Protein AF-Q1QFD4-F1 (afdb_monomer)

Solvent-accessible surface area (backbone atoms only — not comparable to full-atom values): 8065 Å² total; per-residue (Å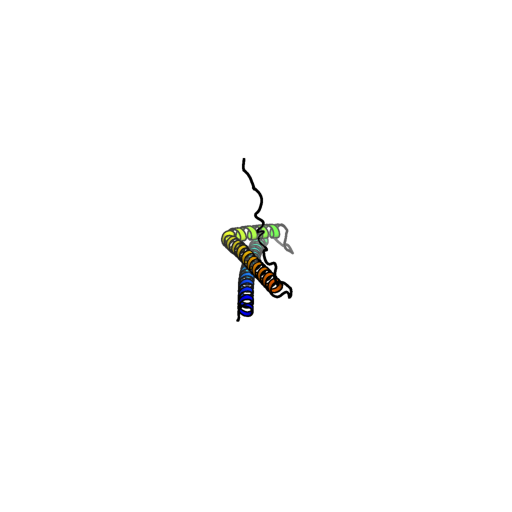²): 143,64,67,66,66,53,53,51,53,49,50,53,52,53,52,49,57,42,52,54,50,53,51,50,52,55,49,52,54,51,52,36,50,57,48,16,48,53,51,36,53,52,54,50,48,58,58,44,76,77,42,92,81,78,87,77,90,45,75,71,51,51,52,48,25,52,51,37,34,51,52,50,46,60,77,42,37,70,60,52,53,52,50,51,57,47,46,56,52,45,52,49,52,51,53,52,51,51,50,54,50,52,53,50,52,50,54,50,54,62,70,69,44,91,75,88,72,79,86,76,82,81,76,86,84,82,88,86,88,83,90,77,86,88,133

Radius of gyration: 34.21 Å; Cα contacts (8 Å, |Δi|>4): 36; chains: 1; bounding box: 92×62×82 Å

Secondary structure (DSSP, 8-state):
--HHHHHHHHHHHHHHHHHHHHHHHHHHHHHHHHHHHHHHHHHHHHHHHTS----S--HHHHHHHHHHHHHHHHHTHHHHHHHHHHHHHHHHHHHHHHHHHHHHHHHHHHHSSTT--------------------

Organism: Nitrobacter hamburgensis (strain DSM 10229 / NCIMB 13809 / X14) (NCBI:txid323097)

Sequence (135 aa):
MNELPERRVLLARMEVAQAETQRHLGIIERQIAARAERLTITDRAKRRHHGRGASNWTNADERLFQEHVAELTLARRVEIDALTRKLERQDQAIAEFRSRQHAYAAWRSAAEAPGSSGCERNVRTLGADEEGSPV

pLDDT: mean 83.81, std 18.64, range [40.16, 98.62]

Foldseek 3Di:
DCVPVVLVVVLVVLVVVLVVLVVVLVVLLVVQLVVLLVVLVVVVVVVCVVPDDDPDDDPVSVVSSVVSSVVSCVVCVVVNVVSVVVNVVSVVVSVVSVVVVVVVVVVVVVVPPPPPPDPPDPDDDDDDDDDDDDD

Mean predicted aligned error: 11.48 Å

Structure (mmCIF, N/CA/C/O backbone):
data_AF-Q1QFD4-F1
#
_entry.id   AF-Q1QFD4-F1
#
loop_
_atom_site.group_PDB
_atom_site.id
_atom_site.type_symbol
_atom_site.label_atom_id
_atom_site.label_alt_id
_atom_site.label_comp_id
_atom_site.label_asym_id
_atom_site.label_entity_id
_atom_site.label_seq_id
_atom_site.pdbx_PDB_ins_code
_atom_site.Cartn_x
_atom_site.Cartn_y
_atom_site.Cartn_z
_atom_site.occupancy
_atom_site.B_iso_or_equiv
_atom_site.auth_seq_id
_atom_site.auth_comp_id
_atom_site.auth_asym_id
_atom_site.auth_atom_id
_atom_site.pdbx_PDB_model_num
ATOM 1 N N . MET A 1 1 ? -22.365 -11.327 32.081 1.00 44.34 1 MET A N 1
ATOM 2 C CA . MET A 1 1 ? -21.143 -10.545 32.373 1.00 44.34 1 MET A CA 1
ATOM 3 C C . MET A 1 1 ? -19.946 -11.160 31.646 1.00 44.34 1 MET A C 1
ATOM 5 O O . MET A 1 1 ? -19.260 -11.981 32.231 1.00 44.34 1 MET A O 1
ATOM 9 N N . ASN A 1 2 ? -19.725 -10.809 30.371 1.00 55.84 2 ASN A N 1
ATOM 10 C CA . ASN A 1 2 ? -18.555 -11.246 29.578 1.00 55.84 2 ASN A CA 1
ATOM 11 C C . ASN A 1 2 ? -18.087 -10.169 28.565 1.00 55.84 2 ASN A C 1
ATOM 13 O O . ASN A 1 2 ? -17.445 -10.458 27.563 1.00 55.84 2 ASN A O 1
ATOM 17 N N . GLU A 1 3 ? -18.385 -8.892 28.828 1.00 66.06 3 GLU A N 1
ATOM 18 C CA . GLU A 1 3 ? -18.240 -7.820 27.828 1.00 66.06 3 GLU A CA 1
ATOM 19 C C . GLU A 1 3 ? -16.792 -7.378 27.563 1.00 66.06 3 GLU A C 1
ATOM 21 O O . GLU A 1 3 ? -16.480 -6.867 26.491 1.00 66.06 3 GLU A O 1
ATOM 26 N N . LEU A 1 4 ? -15.889 -7.528 28.535 1.00 70.56 4 LEU A N 1
ATOM 27 C CA . LEU A 1 4 ? -14.496 -7.087 28.395 1.00 70.56 4 LEU A CA 1
ATOM 28 C C . LEU A 1 4 ? -13.643 -8.061 27.558 1.00 70.56 4 LEU A C 1
ATOM 30 O O . LEU A 1 4 ? -12.914 -7.580 26.685 1.00 70.56 4 LEU A O 1
ATOM 34 N N . PRO A 1 5 ? -13.735 -9.396 27.747 1.00 78.56 5 PRO A N 1
ATOM 35 C CA . PRO A 1 5 ? -13.107 -10.361 26.843 1.00 78.56 5 PRO A CA 1
ATOM 36 C C . PRO A 1 5 ? -13.580 -10.203 25.394 1.00 78.56 5 PRO A C 1
ATOM 38 O O . PRO A 1 5 ? -12.756 -10.138 24.487 1.00 78.56 5 PRO A O 1
ATOM 41 N N . GLU A 1 6 ? -14.888 -10.051 25.174 1.00 85.25 6 GLU A N 1
ATOM 42 C CA . GLU A 1 6 ? -15.475 -9.893 23.836 1.00 85.25 6 GLU A CA 1
ATOM 43 C C . GLU A 1 6 ? -14.987 -8.618 23.134 1.00 85.25 6 GLU A C 1
ATOM 45 O O . GLU A 1 6 ? -14.593 -8.655 21.966 1.00 85.25 6 GLU A O 1
ATOM 50 N N . ARG A 1 7 ? -14.911 -7.497 23.863 1.00 86.88 7 ARG A N 1
ATOM 51 C CA . ARG A 1 7 ? -14.369 -6.228 23.350 1.00 86.88 7 ARG A CA 1
ATOM 52 C C . ARG A 1 7 ? -12.886 -6.318 22.978 1.00 86.88 7 ARG A C 1
ATOM 54 O O . ARG A 1 7 ? -12.484 -5.733 21.974 1.00 86.88 7 ARG A O 1
ATOM 61 N N . ARG A 1 8 ? -12.073 -7.042 23.759 1.00 89.75 8 ARG A N 1
ATOM 62 C CA . ARG A 1 8 ? -10.648 -7.276 23.453 1.00 89.75 8 ARG A CA 1
ATOM 63 C C . ARG A 1 8 ? -10.473 -8.165 22.225 1.00 89.75 8 ARG A C 1
ATOM 65 O O . ARG A 1 8 ? -9.652 -7.856 21.368 1.00 89.75 8 ARG A O 1
ATOM 72 N N . VAL A 1 9 ? -11.271 -9.227 22.114 1.00 93.75 9 VAL A N 1
ATOM 73 C CA . VAL A 1 9 ? -11.266 -10.117 20.944 1.00 93.75 9 VAL A CA 1
ATOM 74 C C . VAL A 1 9 ? -11.662 -9.355 19.679 1.00 93.75 9 VAL A C 1
ATOM 76 O O . VAL A 1 9 ? -11.036 -9.538 18.636 1.00 93.75 9 VAL A O 1
ATOM 79 N N . LEU A 1 10 ? -12.666 -8.479 19.757 1.00 94.12 10 LEU A N 1
ATOM 80 C CA . LEU A 1 10 ? -13.071 -7.652 18.622 1.00 94.12 10 LEU A CA 1
ATOM 81 C C . LEU A 1 10 ? -11.957 -6.691 18.185 1.00 94.12 10 LEU A C 1
ATOM 83 O O . LEU A 1 10 ? -11.657 -6.638 16.994 1.00 94.12 10 LEU A O 1
ATOM 87 N N . LEU A 1 11 ? -11.308 -5.996 19.127 1.00 95.31 11 LEU A N 1
ATOM 88 C CA . LEU A 1 11 ? -10.171 -5.122 18.814 1.00 95.31 11 LEU A CA 1
ATOM 89 C C . LEU A 1 11 ? -9.045 -5.893 18.120 1.00 95.31 11 LEU A C 1
ATOM 91 O O . LEU A 1 11 ? -8.585 -5.475 17.062 1.00 95.31 11 LEU A O 1
ATOM 95 N N . ALA A 1 12 ? -8.666 -7.051 18.665 1.00 96.25 12 ALA A N 1
ATOM 96 C CA . ALA A 1 12 ? -7.620 -7.887 18.086 1.00 96.25 12 ALA A CA 1
ATOM 97 C C . ALA A 1 12 ? -7.957 -8.309 16.645 1.00 96.25 12 ALA A C 1
ATOM 99 O O . ALA A 1 12 ? -7.098 -8.287 15.769 1.00 96.25 12 ALA A O 1
ATOM 100 N N . ARG A 1 13 ? -9.223 -8.642 16.357 1.00 97.38 13 ARG A N 1
ATOM 101 C CA . ARG A 1 13 ? -9.670 -8.960 14.989 1.00 97.38 13 ARG A CA 1
ATOM 102 C C . ARG A 1 13 ? -9.557 -7.765 14.043 1.00 97.38 13 ARG A C 1
ATOM 104 O O . ARG A 1 13 ? -9.173 -7.946 12.891 1.00 97.38 13 ARG A O 1
ATOM 111 N N . MET A 1 14 ? -9.885 -6.561 14.511 1.00 98.12 14 MET A N 1
ATOM 112 C CA . MET A 1 14 ? -9.749 -5.337 13.713 1.00 98.12 14 MET A CA 1
ATOM 113 C C . MET A 1 14 ? -8.278 -5.045 13.390 1.00 98.12 14 MET A C 1
ATOM 115 O O . MET A 1 14 ? -7.957 -4.757 12.240 1.00 98.12 14 MET A O 1
ATOM 119 N N . GLU A 1 15 ? -7.391 -5.186 14.376 1.00 98.00 15 GLU A N 1
ATOM 120 C CA . GLU A 1 15 ? -5.941 -5.006 14.218 1.00 98.00 15 GLU A CA 1
ATOM 121 C C . GLU A 1 15 ? -5.336 -6.043 13.260 1.00 98.00 15 GLU A C 1
ATOM 123 O O . GLU A 1 15 ? -4.532 -5.695 12.396 1.00 98.00 15 GLU A O 1
ATOM 128 N N . VAL A 1 16 ? -5.774 -7.305 13.330 1.00 98.44 16 VAL A N 1
ATOM 129 C CA . VAL A 1 16 ? -5.362 -8.340 12.367 1.00 98.44 16 VAL A CA 1
ATOM 130 C C . VAL A 1 16 ? -5.807 -7.976 10.948 1.00 98.44 16 VAL A C 1
ATOM 132 O O . VAL A 1 16 ? -4.990 -7.994 10.030 1.00 98.44 16 VAL A O 1
ATOM 135 N N . ALA A 1 17 ? -7.066 -7.573 10.754 1.00 98.06 17 ALA A N 1
ATOM 136 C CA . ALA A 1 17 ? -7.573 -7.190 9.434 1.00 98.06 17 ALA A CA 1
ATOM 137 C C . ALA A 1 17 ? -6.857 -5.954 8.845 1.00 98.06 17 ALA A C 1
ATOM 139 O O . ALA A 1 17 ? -6.739 -5.816 7.618 1.00 98.06 17 ALA A O 1
ATOM 140 N N . GLN A 1 18 ? -6.397 -5.042 9.705 1.00 98.50 18 GLN A N 1
ATOM 141 C CA . GLN A 1 18 ? -5.558 -3.901 9.336 1.00 98.50 18 GLN A CA 1
ATOM 142 C C . GLN A 1 18 ? -4.167 -4.374 8.886 1.00 98.50 18 GLN A C 1
ATOM 144 O O . GLN A 1 18 ? -3.735 -4.048 7.778 1.00 98.50 18 GLN A O 1
ATOM 149 N N . ALA A 1 19 ? -3.506 -5.214 9.689 1.00 98.56 19 ALA A N 1
ATOM 150 C CA . ALA A 1 19 ? -2.188 -5.769 9.381 1.00 98.56 19 ALA A CA 1
ATOM 151 C C . ALA A 1 19 ? -2.189 -6.601 8.086 1.00 98.56 19 ALA A C 1
ATOM 153 O O . ALA A 1 19 ? -1.255 -6.523 7.290 1.00 98.56 19 ALA A O 1
ATOM 154 N N . GLU A 1 20 ? -3.254 -7.360 7.822 1.00 98.62 20 GLU A N 1
ATOM 155 C CA . GLU A 1 20 ? -3.439 -8.086 6.562 1.00 98.62 20 GLU A CA 1
ATOM 156 C C . GLU A 1 20 ? -3.519 -7.142 5.358 1.00 98.62 20 GLU A C 1
ATOM 158 O O . GLU A 1 20 ? -2.904 -7.402 4.321 1.00 98.62 20 GLU A O 1
ATOM 163 N N . THR A 1 21 ? -4.240 -6.026 5.497 1.00 98.50 21 THR A N 1
ATOM 164 C CA . THR A 1 21 ? -4.382 -5.020 4.434 1.00 98.50 21 THR A CA 1
ATOM 165 C C . THR A 1 21 ? -3.045 -4.317 4.168 1.00 98.50 21 THR A C 1
ATOM 167 O O . THR A 1 21 ? -2.638 -4.202 3.012 1.00 98.50 21 THR A O 1
ATOM 170 N N . GLN A 1 22 ? -2.301 -3.953 5.218 1.00 98.56 22 GL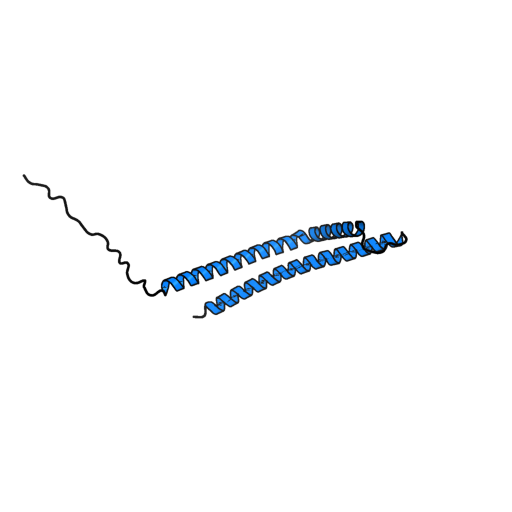N A N 1
ATOM 171 C CA . GLN A 1 22 ? -0.941 -3.406 5.108 1.00 98.56 22 GLN A CA 1
ATOM 172 C C . GLN A 1 22 ? 0.031 -4.404 4.467 1.00 98.56 22 GLN A C 1
ATOM 174 O O . GLN A 1 22 ? 0.798 -4.056 3.568 1.00 98.56 22 GLN A O 1
ATOM 179 N N . ARG A 1 23 ? -0.023 -5.677 4.880 1.00 98.62 23 ARG A N 1
ATO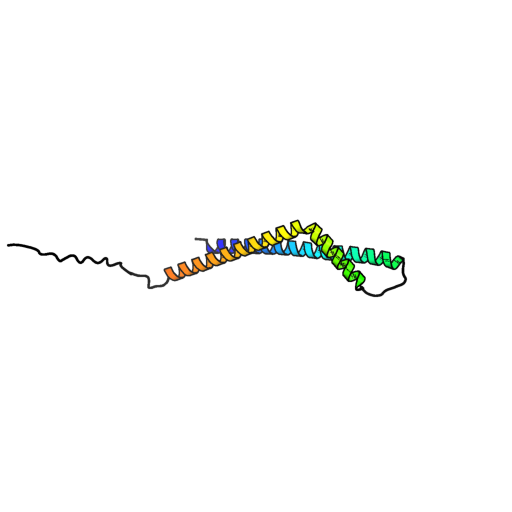M 180 C CA . ARG A 1 23 ? 0.786 -6.745 4.284 1.00 98.62 23 ARG A CA 1
ATOM 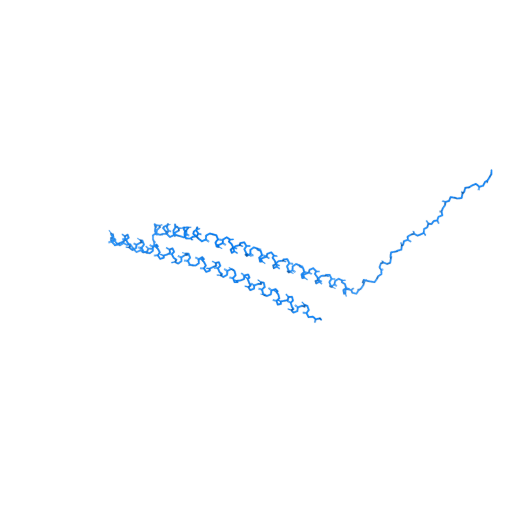181 C C . ARG A 1 23 ? 0.483 -6.898 2.800 1.00 98.62 23 ARG A C 1
ATOM 183 O O . ARG A 1 23 ? 1.415 -7.109 2.024 1.00 98.62 23 ARG A O 1
ATOM 190 N N . HIS A 1 24 ? -0.788 -6.813 2.409 1.00 98.44 24 HIS A N 1
ATOM 191 C CA . HIS A 1 24 ? -1.183 -6.898 1.010 1.00 98.44 24 HIS A CA 1
ATOM 192 C C . HIS A 1 24 ? -0.581 -5.749 0.196 1.00 98.44 24 HIS A C 1
ATOM 194 O O . HIS A 1 24 ? 0.060 -6.011 -0.822 1.00 98.44 24 HIS A O 1
ATOM 200 N N . LEU A 1 25 ? -0.676 -4.512 0.689 1.00 98.31 25 LEU A N 1
ATOM 201 C CA . LEU A 1 25 ? -0.049 -3.357 0.046 1.00 98.31 25 LEU A CA 1
ATOM 202 C C . LEU A 1 25 ? 1.468 -3.558 -0.123 1.00 98.31 25 LEU A C 1
ATOM 204 O O . LEU A 1 25 ? 1.986 -3.467 -1.234 1.00 98.31 25 LEU A O 1
ATOM 208 N N . GLY A 1 26 ? 2.161 -3.988 0.935 1.00 98.38 26 GLY A N 1
ATOM 209 C CA . GLY A 1 26 ? 3.599 -4.257 0.862 1.00 98.38 26 GLY A CA 1
ATOM 210 C C . GLY A 1 26 ? 3.974 -5.404 -0.090 1.00 98.38 26 GLY A C 1
ATOM 211 O O . GLY A 1 26 ? 5.068 -5.417 -0.653 1.00 98.38 26 GLY A O 1
ATOM 212 N N . ILE A 1 27 ? 3.095 -6.394 -0.299 1.00 98.62 27 ILE A N 1
ATOM 213 C CA . ILE A 1 27 ? 3.301 -7.429 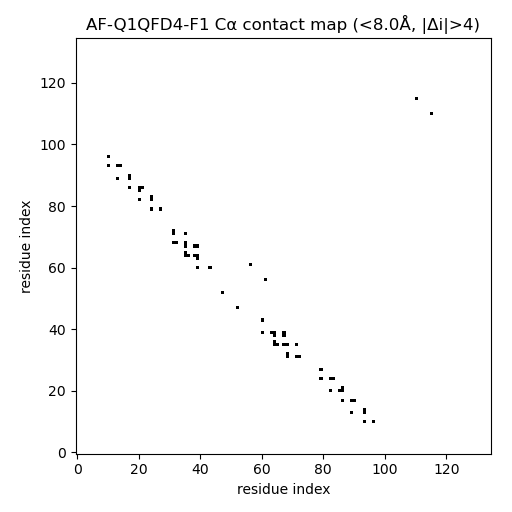-1.326 1.00 98.62 27 ILE A CA 1
ATOM 214 C C . ILE A 1 27 ? 3.223 -6.813 -2.724 1.00 98.62 27 ILE A C 1
ATOM 216 O O . ILE A 1 27 ? 4.071 -7.130 -3.557 1.00 98.62 27 ILE A O 1
ATOM 220 N N . ILE A 1 28 ? 2.246 -5.942 -2.975 1.00 98.31 28 ILE A N 1
ATOM 221 C CA . ILE A 1 28 ? 2.076 -5.265 -4.266 1.00 98.31 28 ILE A CA 1
ATOM 222 C C . ILE A 1 28 ? 3.309 -4.423 -4.595 1.00 98.31 28 ILE A C 1
ATOM 224 O O . ILE A 1 28 ? 3.863 -4.560 -5.685 1.00 98.31 28 ILE A O 1
ATOM 228 N N . GLU A 1 29 ? 3.787 -3.626 -3.642 1.00 98.00 29 GLU A N 1
ATOM 229 C CA . GLU A 1 29 ? 4.977 -2.782 -3.801 1.00 98.00 29 GLU A CA 1
ATOM 230 C C . GLU A 1 29 ? 6.223 -3.615 -4.124 1.00 98.00 29 GLU A C 1
ATOM 232 O O . GLU A 1 29 ? 6.931 -3.342 -5.096 1.00 98.00 29 GLU A O 1
ATOM 237 N N . ARG A 1 30 ? 6.454 -4.707 -3.379 1.00 98.50 30 ARG A N 1
ATOM 238 C CA . ARG A 1 30 ? 7.567 -5.628 -3.658 1.00 98.50 30 ARG A CA 1
ATOM 239 C C . ARG A 1 30 ? 7.439 -6.302 -5.021 1.00 98.50 30 ARG A C 1
ATOM 241 O O . ARG A 1 30 ? 8.445 -6.503 -5.696 1.00 98.50 30 ARG A O 1
ATOM 248 N N . GLN A 1 31 ? 6.224 -6.656 -5.441 1.00 98.50 31 GLN A N 1
ATOM 249 C CA . GLN A 1 31 ? 5.982 -7.236 -6.764 1.00 98.50 31 GLN A CA 1
ATOM 250 C C . GLN A 1 31 ? 6.266 -6.238 -7.889 1.00 98.50 31 GLN A C 1
ATOM 252 O O . GLN A 1 31 ? 6.843 -6.635 -8.903 1.00 98.50 31 GLN A O 1
ATOM 257 N N . ILE A 1 32 ? 5.881 -4.971 -7.713 1.00 98.50 32 ILE A N 1
ATOM 258 C CA . ILE A 1 32 ? 6.178 -3.887 -8.655 1.00 98.50 32 ILE A CA 1
ATOM 259 C C . ILE A 1 32 ? 7.692 -3.721 -8.783 1.00 98.50 32 ILE A C 1
ATOM 261 O O . ILE A 1 32 ? 8.213 -3.860 -9.888 1.00 98.50 32 ILE A O 1
ATOM 265 N N . ALA A 1 33 ? 8.400 -3.536 -7.665 1.00 97.88 33 ALA A N 1
ATOM 266 C CA . ALA A 1 33 ? 9.851 -3.357 -7.658 1.00 97.88 33 ALA A CA 1
ATOM 267 C C . ALA A 1 33 ? 10.581 -4.549 -8.298 1.00 97.88 33 ALA A C 1
ATOM 269 O O . ALA A 1 33 ? 11.358 -4.374 -9.233 1.00 97.88 33 ALA A O 1
ATOM 270 N N . ALA A 1 34 ? 10.259 -5.780 -7.884 1.00 98.12 34 ALA A N 1
ATOM 271 C CA . ALA A 1 34 ? 10.897 -6.978 -8.426 1.00 98.12 34 ALA A CA 1
ATOM 272 C C . ALA A 1 34 ? 10.623 -7.169 -9.928 1.00 98.12 34 ALA A C 1
ATOM 274 O O . ALA A 1 34 ? 11.444 -7.729 -10.656 1.00 98.12 34 ALA A O 1
ATOM 275 N N . ARG A 1 35 ? 9.451 -6.744 -10.420 1.00 98.12 35 ARG A N 1
ATOM 276 C CA . ARG A 1 35 ? 9.135 -6.809 -11.852 1.00 98.12 35 ARG A CA 1
ATOM 277 C C . ARG A 1 35 ? 9.852 -5.712 -12.635 1.00 98.12 35 ARG A C 1
ATOM 279 O O . ARG A 1 35 ? 10.406 -6.030 -13.685 1.00 98.12 35 ARG A O 1
ATOM 286 N N . ALA A 1 36 ? 9.886 -4.484 -12.127 1.00 98.31 36 ALA A N 1
ATOM 287 C CA . ALA A 1 36 ? 10.629 -3.381 -12.731 1.00 98.31 36 ALA A CA 1
ATOM 288 C C . ALA A 1 36 ? 12.130 -3.695 -12.830 1.00 98.31 36 ALA A C 1
ATOM 290 O O . ALA A 1 36 ? 12.750 -3.466 -13.869 1.00 98.31 36 ALA A O 1
ATOM 291 N N . GLU A 1 37 ? 12.704 -4.312 -11.797 1.00 96.31 37 GLU A N 1
ATOM 292 C CA . GLU A 1 37 ? 14.097 -4.758 -11.797 1.00 96.31 37 GLU A CA 1
ATOM 293 C C . GLU A 1 37 ? 14.354 -5.789 -12.907 1.00 96.31 37 GLU A C 1
ATOM 295 O O . GLU A 1 37 ? 15.270 -5.621 -13.712 1.00 96.31 37 GLU A O 1
ATOM 300 N N . ARG A 1 38 ? 13.502 -6.819 -13.029 1.00 96.69 38 ARG A N 1
ATOM 301 C CA . ARG A 1 38 ? 13.622 -7.827 -14.101 1.00 96.69 38 ARG A CA 1
ATOM 302 C C . ARG A 1 38 ? 13.527 -7.224 -15.503 1.00 96.69 38 ARG A C 1
ATOM 304 O O . ARG A 1 38 ? 14.280 -7.638 -16.389 1.00 96.69 38 ARG A O 1
ATOM 311 N N . LEU A 1 39 ? 12.619 -6.269 -15.714 1.00 96.38 39 LEU A N 1
ATOM 312 C CA . LEU A 1 39 ? 12.490 -5.560 -16.992 1.00 96.38 39 LEU A CA 1
ATOM 313 C C . LEU A 1 39 ? 13.760 -4.762 -17.296 1.00 96.38 39 LEU A C 1
ATOM 315 O O . LEU A 1 39 ? 14.356 -4.934 -18.359 1.00 96.38 39 LEU A O 1
ATOM 319 N N . THR A 1 40 ? 14.254 -4.009 -16.312 1.00 95.06 40 THR A N 1
ATOM 320 C CA . THR A 1 40 ? 15.486 -3.221 -16.437 1.00 95.06 40 THR A CA 1
ATOM 321 C C . THR A 1 40 ? 16.690 -4.103 -16.754 1.00 95.06 40 THR A C 1
ATOM 323 O O . THR A 1 40 ? 17.452 -3.790 -17.666 1.00 95.06 40 THR A O 1
ATOM 326 N N . ILE A 1 41 ? 16.851 -5.240 -16.067 1.00 91.12 41 ILE A N 1
ATOM 327 C CA . ILE A 1 41 ? 17.921 -6.214 -16.333 1.00 91.12 41 ILE A CA 1
ATOM 328 C C . ILE A 1 41 ? 17.824 -6.759 -17.761 1.00 91.12 41 ILE A C 1
ATOM 330 O O . ILE A 1 41 ? 18.842 -6.856 -18.447 1.00 91.12 41 ILE A O 1
ATOM 334 N N . THR A 1 42 ? 16.617 -7.085 -18.225 1.00 91.56 42 THR A N 1
ATOM 335 C CA . THR A 1 42 ? 16.390 -7.617 -19.575 1.00 91.56 42 THR A CA 1
ATOM 336 C C . THR A 1 42 ? 16.750 -6.586 -20.647 1.00 91.56 42 THR A C 1
ATOM 338 O O . THR A 1 42 ? 17.485 -6.896 -21.587 1.00 91.56 42 THR A O 1
ATOM 341 N N . ASP A 1 43 ? 16.305 -5.340 -20.492 1.00 89.00 43 ASP A N 1
ATOM 342 C CA . ASP A 1 43 ? 16.600 -4.257 -21.438 1.00 89.00 43 ASP A CA 1
ATOM 343 C C . ASP A 1 43 ? 18.079 -3.863 -21.414 1.00 89.00 43 ASP A C 1
ATOM 345 O O . ASP A 1 43 ? 18.696 -3.576 -22.444 1.00 89.00 43 ASP A O 1
ATOM 349 N N . ARG A 1 44 ? 18.686 -3.903 -20.229 1.00 86.69 44 ARG A N 1
ATOM 350 C CA . ARG A 1 44 ? 20.123 -3.738 -20.016 1.00 86.69 44 ARG A CA 1
ATOM 351 C C . ARG A 1 44 ? 20.925 -4.838 -20.721 1.00 86.69 44 ARG A C 1
ATOM 353 O O . ARG A 1 44 ? 21.917 -4.522 -21.379 1.00 86.69 44 ARG A O 1
ATOM 360 N N . ALA A 1 45 ? 20.512 -6.103 -20.621 1.00 84.81 45 ALA A N 1
ATOM 361 C CA . ALA A 1 45 ? 21.165 -7.219 -21.305 1.00 84.81 45 ALA A CA 1
ATOM 362 C C . ALA A 1 45 ? 21.106 -7.047 -22.830 1.00 84.81 45 ALA A C 1
ATOM 364 O O . ALA A 1 45 ? 22.145 -7.112 -23.486 1.00 84.81 45 ALA A O 1
ATOM 365 N N . LYS A 1 46 ? 19.931 -6.717 -23.385 1.00 82.19 46 LYS A N 1
ATOM 366 C CA . LYS A 1 46 ? 19.759 -6.431 -24.822 1.00 82.19 46 LYS A CA 1
ATOM 367 C C . LYS A 1 46 ? 20.693 -5.318 -25.302 1.00 82.19 46 LYS A C 1
ATOM 369 O O . LYS A 1 46 ? 21.404 -5.505 -26.282 1.00 82.19 46 LYS A O 1
ATOM 374 N N . ARG A 1 47 ? 20.768 -4.190 -24.583 1.00 80.25 47 ARG A N 1
ATOM 375 C CA . ARG A 1 47 ? 21.665 -3.071 -24.936 1.00 80.25 47 ARG A CA 1
ATOM 376 C C . ARG A 1 47 ? 23.145 -3.472 -24.939 1.00 80.25 47 ARG A C 1
ATOM 378 O O . ARG A 1 47 ? 23.884 -3.044 -25.820 1.00 80.25 47 ARG A O 1
ATOM 385 N N . ARG A 1 48 ? 23.583 -4.318 -23.996 1.00 76.06 48 ARG A N 1
ATOM 386 C CA . ARG A 1 48 ? 24.982 -4.785 -23.923 1.00 76.06 48 ARG A CA 1
ATOM 387 C C . ARG A 1 48 ? 25.330 -5.909 -24.889 1.00 76.06 48 ARG A C 1
ATOM 389 O O . ARG A 1 48 ? 26.488 -6.004 -25.276 1.00 76.06 48 ARG A O 1
ATOM 396 N N . HIS A 1 49 ? 24.369 -6.710 -25.348 1.00 67.44 49 HIS A N 1
ATOM 397 C CA . HIS A 1 49 ? 24.622 -7.622 -26.471 1.00 67.44 49 HIS A CA 1
ATOM 398 C C . HIS A 1 49 ? 25.116 -6.874 -27.723 1.00 67.44 49 HIS A C 1
ATOM 400 O O . HIS A 1 49 ? 25.837 -7.453 -28.531 1.00 67.44 49 HIS A O 1
ATOM 406 N N . HIS A 1 50 ? 24.811 -5.577 -27.839 1.00 65.06 50 HIS A N 1
ATOM 407 C CA . HIS A 1 50 ? 25.261 -4.709 -28.926 1.00 65.06 50 HIS A CA 1
ATOM 408 C C . HIS A 1 50 ? 26.468 -3.807 -28.579 1.00 65.06 50 HIS A C 1
ATOM 410 O O . HIS A 1 50 ? 26.918 -3.057 -29.442 1.00 65.06 50 HIS A O 1
ATOM 416 N N . GLY A 1 51 ? 27.036 -3.872 -27.363 1.00 60.72 51 GLY A N 1
ATOM 417 C CA . GLY A 1 51 ? 28.150 -3.006 -26.944 1.00 60.72 51 GLY A CA 1
ATOM 418 C C . GLY A 1 51 ? 29.033 -3.613 -25.845 1.00 60.72 51 GLY A C 1
ATOM 419 O O . GLY A 1 51 ? 28.541 -4.086 -24.821 1.00 60.72 51 GLY A O 1
ATOM 420 N N . ARG A 1 52 ? 30.363 -3.590 -26.034 1.00 59.28 52 ARG A N 1
ATOM 421 C CA . ARG A 1 52 ? 31.339 -4.162 -25.086 1.00 59.28 52 ARG A CA 1
ATOM 422 C C . ARG A 1 52 ? 31.360 -3.398 -23.750 1.00 59.28 52 ARG A C 1
ATOM 424 O O . ARG A 1 52 ? 31.950 -2.331 -23.670 1.00 59.28 52 ARG A O 1
ATOM 431 N N . GLY A 1 53 ? 30.813 -4.028 -22.707 1.00 62.28 53 GLY A N 1
ATOM 432 C CA . GLY A 1 53 ? 31.202 -3.855 -21.300 1.00 62.28 53 GLY A CA 1
ATOM 433 C C . GLY A 1 53 ? 30.669 -2.618 -20.562 1.00 62.28 53 GLY A C 1
ATOM 434 O O . GLY A 1 53 ? 30.957 -1.487 -20.919 1.00 62.28 53 GLY A O 1
ATOM 435 N N . ALA A 1 54 ? 29.978 -2.847 -19.441 1.00 57.19 54 ALA A N 1
ATOM 436 C CA . ALA A 1 54 ? 30.031 -1.947 -18.286 1.00 57.19 54 ALA A CA 1
ATOM 437 C C . ALA A 1 54 ? 29.710 -2.732 -17.007 1.00 57.19 54 ALA A C 1
ATOM 439 O O . ALA A 1 54 ? 28.678 -3.404 -16.922 1.00 57.19 54 ALA A O 1
ATOM 440 N N . SER A 1 55 ? 30.621 -2.632 -16.041 1.00 64.25 55 SER A N 1
ATOM 441 C CA . SER A 1 55 ? 30.450 -3.065 -14.657 1.00 64.25 55 SER A CA 1
ATOM 442 C C . SER A 1 55 ? 29.498 -2.094 -13.944 1.00 64.25 55 SER A C 1
ATOM 444 O O . SER A 1 55 ? 29.578 -0.889 -14.165 1.00 64.25 55 SER A O 1
ATOM 446 N N . ASN A 1 56 ? 28.612 -2.630 -13.105 1.00 76.50 56 ASN A N 1
ATOM 447 C CA . ASN A 1 56 ? 27.635 -1.931 -12.254 1.00 76.50 56 ASN A CA 1
ATOM 448 C C . ASN A 1 56 ? 26.395 -1.298 -12.932 1.00 76.50 56 ASN A C 1
ATOM 450 O O . ASN A 1 56 ? 26.313 -1.104 -14.149 1.00 76.50 56 ASN A O 1
ATOM 454 N N . TRP A 1 57 ? 25.359 -1.112 -12.109 1.00 84.44 57 TRP A N 1
ATOM 455 C CA . TRP A 1 57 ? 24.099 -0.427 -12.410 1.00 84.44 57 TRP A CA 1
ATOM 456 C C . TRP A 1 57 ? 24.378 1.051 -12.708 1.00 84.44 57 TRP A C 1
ATOM 458 O O . TRP A 1 57 ? 25.071 1.712 -11.939 1.00 84.44 57 TRP A O 1
ATOM 468 N N . THR A 1 58 ? 23.908 1.552 -13.851 1.00 87.94 58 THR A N 1
ATOM 469 C CA . THR A 1 58 ? 24.191 2.926 -14.308 1.00 87.94 58 T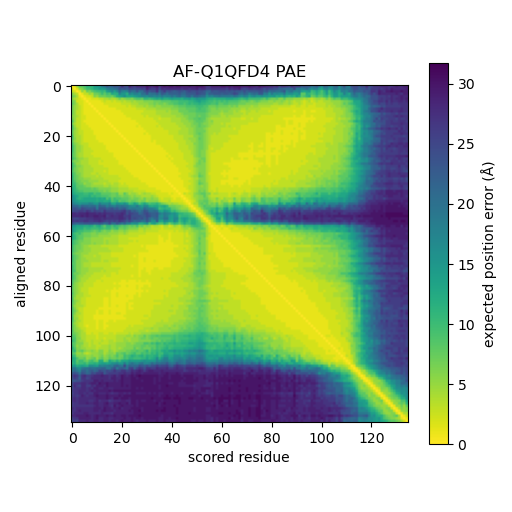HR A CA 1
ATOM 470 C C . THR A 1 58 ? 23.029 3.872 -14.009 1.00 87.94 58 THR A C 1
ATOM 472 O O . THR A 1 58 ? 21.901 3.424 -13.839 1.00 87.94 58 THR A O 1
ATOM 475 N N . ASN A 1 59 ? 23.251 5.190 -14.050 1.00 89.94 59 ASN A N 1
ATOM 476 C CA . ASN A 1 59 ? 22.159 6.172 -13.923 1.00 89.94 59 ASN A CA 1
ATOM 477 C C . ASN A 1 59 ? 21.076 6.008 -15.006 1.00 89.94 59 ASN A C 1
ATOM 479 O O . ASN A 1 59 ? 19.905 6.286 -14.765 1.00 89.94 59 ASN A O 1
ATOM 483 N N . ALA A 1 60 ? 21.454 5.544 -16.202 1.00 89.12 60 ALA A N 1
ATOM 484 C CA . ALA A 1 60 ? 20.493 5.225 -17.254 1.00 89.12 60 ALA A CA 1
ATOM 485 C C . ALA A 1 60 ? 19.665 3.973 -16.917 1.00 89.12 60 ALA A C 1
ATOM 487 O O . ALA A 1 60 ? 18.484 3.925 -17.246 1.00 89.12 60 ALA A O 1
ATOM 488 N N . ASP A 1 61 ? 20.270 2.975 -16.259 1.00 90.38 61 ASP A N 1
ATOM 489 C CA . ASP A 1 61 ? 19.553 1.798 -15.754 1.00 90.38 61 ASP A CA 1
ATOM 490 C C . ASP A 1 61 ? 18.599 2.195 -14.612 1.00 90.38 61 ASP A C 1
ATOM 492 O O . ASP A 1 61 ? 17.445 1.782 -14.628 1.00 90.38 61 ASP A O 1
ATOM 496 N N . GLU A 1 62 ? 19.035 3.063 -13.691 1.00 94.19 62 GLU A N 1
ATOM 497 C CA . GLU A 1 62 ? 18.190 3.594 -12.610 1.00 94.19 62 GLU A CA 1
ATOM 498 C C . GLU A 1 62 ? 16.966 4.329 -13.157 1.00 94.19 62 GLU A C 1
ATOM 500 O O . GLU A 1 62 ? 15.844 4.075 -12.734 1.00 94.19 62 GLU A O 1
ATOM 505 N N . ARG A 1 63 ? 17.154 5.207 -14.147 1.00 95.62 63 ARG A N 1
ATOM 506 C CA . ARG A 1 63 ? 16.038 5.928 -14.764 1.00 95.62 63 ARG A CA 1
ATOM 507 C C . ARG A 1 63 ? 15.024 4.977 -15.403 1.00 95.62 63 ARG A C 1
ATOM 509 O O . ARG A 1 63 ? 13.831 5.139 -15.175 1.00 95.62 63 ARG A O 1
ATOM 516 N N . LEU A 1 64 ? 15.494 3.983 -16.159 1.00 95.44 64 LEU A N 1
ATOM 517 C CA . LEU A 1 64 ? 14.620 2.973 -16.766 1.00 95.44 64 LEU A CA 1
ATOM 518 C C . LEU A 1 64 ? 13.882 2.150 -15.706 1.00 95.44 64 LEU A C 1
ATOM 520 O O . LEU A 1 64 ? 12.703 1.853 -15.868 1.00 95.44 64 LEU A O 1
ATOM 524 N N . PHE A 1 65 ? 14.546 1.815 -14.602 1.00 96.44 65 PHE A N 1
ATOM 525 C CA . PHE A 1 65 ? 13.903 1.157 -13.472 1.00 96.44 65 PHE A CA 1
ATOM 526 C C . PHE A 1 65 ? 12.786 2.009 -12.868 1.00 96.44 65 PHE A C 1
ATOM 528 O O . PHE A 1 65 ? 11.682 1.501 -12.683 1.00 96.44 65 PHE A O 1
ATOM 535 N N . GLN A 1 66 ? 13.032 3.296 -12.617 1.00 98.12 66 GLN A N 1
ATOM 536 C CA . GLN A 1 66 ? 12.011 4.209 -12.094 1.00 98.12 66 GLN A CA 1
ATOM 537 C C . GLN A 1 66 ? 10.844 4.397 -13.076 1.00 98.12 66 GLN A C 1
ATOM 539 O O . GLN A 1 66 ? 9.690 4.440 -12.651 1.00 98.12 66 GLN A O 1
ATOM 544 N N . GLU A 1 67 ? 11.115 4.445 -14.384 1.00 98.19 67 GLU A N 1
ATOM 545 C CA . GLU A 1 67 ? 10.083 4.468 -15.429 1.00 98.19 67 GLU A CA 1
ATOM 546 C C . GLU A 1 67 ? 9.217 3.193 -15.379 1.00 98.19 67 GLU A C 1
ATOM 548 O O . GLU A 1 67 ? 7.989 3.287 -15.313 1.00 98.19 67 GLU A O 1
ATOM 553 N N . HIS A 1 68 ? 9.835 2.009 -15.281 1.00 98.31 68 HIS A N 1
ATOM 554 C CA . HIS A 1 68 ? 9.122 0.733 -15.123 1.00 98.31 68 HIS A CA 1
ATOM 555 C C . HIS A 1 68 ? 8.320 0.659 -13.814 1.00 98.31 68 HIS A C 1
ATOM 557 O O . HIS A 1 68 ? 7.197 0.149 -13.803 1.00 98.31 68 HIS A O 1
ATOM 563 N N . VAL A 1 69 ? 8.860 1.168 -12.700 1.00 98.50 69 VAL A N 1
ATOM 564 C CA . VAL A 1 69 ? 8.132 1.265 -11.422 1.00 98.50 69 VAL A CA 1
ATOM 565 C C . VAL A 1 69 ? 6.904 2.156 -11.578 1.00 98.50 69 VAL A C 1
ATOM 567 O O . VAL A 1 69 ? 5.819 1.766 -11.142 1.00 98.50 69 VAL A O 1
ATOM 570 N N . ALA A 1 70 ? 7.047 3.320 -12.211 1.00 98.44 70 ALA A N 1
ATOM 571 C CA . ALA A 1 70 ? 5.948 4.255 -12.418 1.00 98.44 70 ALA A CA 1
ATOM 572 C C . ALA A 1 70 ? 4.842 3.647 -13.294 1.00 98.44 70 ALA A C 1
ATOM 574 O O . ALA A 1 70 ? 3.668 3.717 -12.926 1.00 98.44 70 ALA A O 1
ATOM 575 N N . GLU A 1 71 ? 5.203 2.989 -14.398 1.00 98.44 71 GLU A N 1
ATOM 576 C CA . GLU A 1 71 ? 4.248 2.321 -15.288 1.00 98.44 71 GLU A CA 1
ATOM 577 C C . GLU A 1 71 ? 3.480 1.206 -14.563 1.00 98.44 71 GLU A C 1
ATOM 579 O O . GLU A 1 71 ? 2.248 1.161 -14.587 1.00 98.44 71 GLU A O 1
ATOM 584 N N . LEU A 1 72 ? 4.192 0.328 -13.851 1.00 98.50 72 LEU A N 1
ATOM 585 C CA . LEU A 1 72 ? 3.579 -0.775 -13.109 1.00 98.50 72 LEU A CA 1
ATOM 586 C C . LEU A 1 72 ? 2.723 -0.285 -11.933 1.00 98.50 72 LEU A C 1
ATOM 588 O O . LEU A 1 72 ? 1.680 -0.876 -11.645 1.00 98.50 72 LEU A O 1
ATOM 592 N N . THR A 1 73 ? 3.134 0.798 -11.272 1.00 98.44 73 THR A N 1
ATOM 593 C CA . THR A 1 73 ? 2.341 1.445 -10.218 1.00 98.44 73 THR A CA 1
ATOM 594 C C . THR A 1 73 ? 1.064 2.038 -10.796 1.00 98.44 73 THR A C 1
ATOM 596 O O . THR A 1 73 ? -0.011 1.824 -10.238 1.00 98.44 73 THR A O 1
ATOM 599 N N . LEU A 1 74 ? 1.144 2.714 -11.946 1.00 98.25 74 LEU A N 1
ATOM 600 C CA . LEU A 1 74 ? -0.027 3.253 -12.634 1.00 98.25 74 LEU A CA 1
ATOM 601 C C . LEU A 1 74 ? -0.999 2.136 -13.034 1.00 98.25 74 LEU A C 1
ATOM 603 O O . LEU A 1 74 ? -2.201 2.256 -12.793 1.00 98.25 74 LEU A O 1
ATOM 607 N N . ALA A 1 75 ? -0.483 1.024 -13.561 1.00 98.25 75 ALA A N 1
ATOM 608 C CA . ALA A 1 75 ? -1.288 -0.139 -13.929 1.00 98.25 75 ALA A CA 1
ATOM 609 C C . ALA A 1 75 ? -2.032 -0.760 -12.730 1.00 98.25 75 ALA A C 1
ATOM 611 O O . ALA A 1 75 ? -3.131 -1.287 -12.897 1.00 98.25 75 ALA A O 1
ATOM 612 N N . ARG A 1 76 ? -1.468 -0.679 -11.516 1.00 97.94 76 ARG A N 1
ATOM 613 C CA . ARG A 1 76 ? -2.086 -1.186 -10.273 1.00 97.94 76 ARG A CA 1
ATOM 614 C C . ARG A 1 76 ? -2.723 -0.103 -9.406 1.00 97.94 76 ARG A C 1
ATOM 616 O O . ARG A 1 76 ? -3.165 -0.391 -8.294 1.00 97.94 76 ARG A O 1
ATOM 623 N N . ARG A 1 77 ? -2.825 1.129 -9.905 1.00 98.06 77 ARG A N 1
ATOM 624 C CA . ARG A 1 77 ? -3.259 2.288 -9.118 1.00 98.06 77 ARG A CA 1
ATOM 625 C C . ARG A 1 77 ? -4.622 2.085 -8.465 1.00 98.06 77 ARG A C 1
ATOM 627 O O . ARG A 1 77 ? -4.778 2.371 -7.288 1.00 98.06 77 ARG A O 1
ATOM 634 N N . VAL A 1 78 ? -5.591 1.540 -9.202 1.00 98.38 78 VAL A N 1
ATOM 635 C CA . VAL A 1 78 ? -6.950 1.309 -8.679 1.00 98.38 78 VAL A CA 1
ATOM 636 C C . VAL A 1 78 ? -6.943 0.361 -7.475 1.00 98.38 78 VAL A C 1
ATOM 638 O O . VAL A 1 78 ? -7.660 0.594 -6.504 1.00 98.38 78 VAL A O 1
ATOM 641 N N . GLU A 1 79 ? -6.125 -0.691 -7.524 1.00 98.25 79 GLU A N 1
ATOM 642 C CA . GLU A 1 79 ? -5.985 -1.671 -6.444 1.00 98.25 79 GLU A CA 1
ATOM 643 C C . GLU A 1 79 ? -5.292 -1.055 -5.222 1.00 98.25 79 GLU A C 1
ATOM 645 O O . GLU A 1 79 ? -5.799 -1.175 -4.106 1.00 98.25 79 GLU A O 1
ATOM 650 N N . ILE A 1 80 ? -4.184 -0.338 -5.441 1.00 98.38 80 ILE A N 1
ATOM 651 C CA . ILE A 1 80 ? -3.448 0.387 -4.395 1.00 98.38 80 ILE A CA 1
ATOM 652 C C . ILE A 1 80 ? -4.371 1.395 -3.705 1.00 98.38 80 ILE A C 1
ATOM 654 O O . ILE A 1 80 ? -4.545 1.339 -2.491 1.00 98.38 80 ILE A O 1
ATOM 658 N N . ASP A 1 81 ? -5.047 2.247 -4.475 1.00 98.44 81 ASP A N 1
ATOM 659 C CA . ASP A 1 81 ? -5.950 3.272 -3.956 1.00 98.44 81 ASP A CA 1
ATOM 660 C C . ASP A 1 81 ? -7.117 2.659 -3.161 1.00 98.44 81 ASP A C 1
ATOM 662 O O . ASP A 1 81 ? -7.559 3.211 -2.150 1.00 98.44 81 ASP A O 1
ATOM 666 N N . ALA A 1 82 ? -7.638 1.510 -3.602 1.00 98.50 82 ALA A N 1
ATOM 667 C CA . ALA A 1 82 ? -8.689 0.797 -2.883 1.00 98.50 82 ALA A CA 1
ATOM 668 C C . ALA A 1 82 ? -8.201 0.247 -1.533 1.00 98.50 82 ALA A C 1
ATOM 670 O O . ALA A 1 82 ? -8.938 0.336 -0.545 1.00 98.50 82 ALA A O 1
ATOM 671 N N . LEU A 1 83 ? -6.978 -0.291 -1.472 1.00 98.44 83 LEU A N 1
ATOM 672 C CA . LEU A 1 83 ? -6.372 -0.778 -0.230 1.00 98.44 83 LEU A CA 1
ATOM 673 C C . LEU A 1 83 ? -6.020 0.369 0.718 1.00 98.44 83 LEU A C 1
ATOM 675 O O . LEU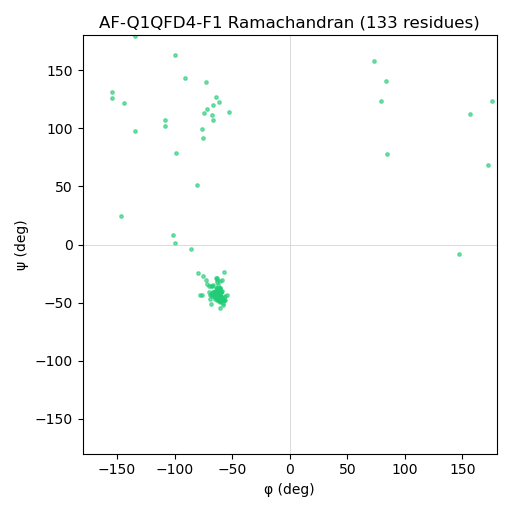 A 1 83 ? -6.321 0.265 1.905 1.00 98.44 83 LEU A O 1
ATOM 679 N N . THR A 1 84 ? -5.491 1.481 0.209 1.00 98.31 84 THR A N 1
ATOM 680 C CA . THR A 1 84 ? -5.198 2.679 1.009 1.00 98.31 84 THR A CA 1
ATOM 681 C C . THR A 1 84 ? -6.468 3.235 1.653 1.00 98.31 84 THR A C 1
ATOM 683 O O . THR A 1 84 ? -6.530 3.366 2.872 1.00 98.31 84 THR A O 1
ATOM 686 N N . ARG A 1 85 ? -7.551 3.424 0.883 1.00 98.62 85 ARG A N 1
ATOM 687 C CA . ARG A 1 85 ? -8.850 3.853 1.445 1.00 98.62 85 ARG A CA 1
ATOM 688 C C . ARG A 1 85 ? -9.461 2.840 2.409 1.00 98.62 85 ARG A C 1
ATOM 690 O O . ARG A 1 85 ? -10.277 3.183 3.266 1.00 98.62 85 ARG A O 1
ATOM 697 N N . LYS A 1 86 ? -9.173 1.549 2.234 1.00 98.38 86 LYS A N 1
ATOM 698 C CA . LYS A 1 86 ? -9.596 0.525 3.195 1.00 98.38 86 LYS A CA 1
ATOM 699 C C . LYS A 1 86 ? -8.827 0.681 4.505 1.00 98.38 86 LYS A C 1
ATOM 701 O O . LYS A 1 86 ? -9.463 0.618 5.553 1.00 98.38 86 LYS A O 1
ATOM 706 N N . LEU A 1 87 ? -7.519 0.919 4.433 1.00 98.44 87 LEU A N 1
ATOM 707 C CA . LEU A 1 87 ? -6.670 1.128 5.598 1.00 98.44 87 LEU A CA 1
ATOM 708 C C . LEU A 1 87 ? -7.110 2.361 6.391 1.00 98.44 87 LEU A C 1
ATOM 710 O O . LEU A 1 87 ? -7.369 2.243 7.579 1.00 98.44 87 LEU A O 1
ATOM 714 N N . GLU A 1 88 ? -7.351 3.490 5.723 1.00 98.50 88 GLU A N 1
ATOM 715 C CA . GLU A 1 88 ? -7.866 4.712 6.363 1.00 98.50 88 GLU A CA 1
ATOM 716 C C . GLU A 1 88 ? -9.163 4.456 7.148 1.00 98.50 88 GLU A C 1
ATOM 718 O O . GLU A 1 88 ? -9.313 4.889 8.291 1.00 98.50 88 GLU A O 1
ATOM 723 N N . ARG A 1 89 ? -10.099 3.691 6.568 1.00 98.38 89 ARG A N 1
ATOM 724 C CA . ARG A 1 89 ? -11.348 3.315 7.249 1.00 98.38 89 ARG A CA 1
ATOM 725 C C . ARG A 1 89 ? -11.115 2.370 8.429 1.00 98.38 89 ARG A C 1
ATOM 727 O O . ARG A 1 89 ? -11.830 2.461 9.424 1.00 98.38 89 ARG A O 1
ATOM 734 N N . GLN A 1 90 ? -10.151 1.456 8.327 1.00 98.50 90 GLN A N 1
ATOM 735 C CA . GLN A 1 90 ? -9.777 0.570 9.432 1.00 98.50 90 GLN A CA 1
ATOM 736 C C . GLN A 1 90 ? -9.140 1.360 10.581 1.00 98.50 90 GLN A C 1
ATOM 738 O O . GLN A 1 90 ? -9.517 1.149 11.732 1.00 98.50 90 GLN A O 1
ATOM 743 N N . ASP A 1 91 ? -8.258 2.309 10.270 1.00 98.44 91 ASP A N 1
ATOM 744 C CA . ASP A 1 91 ? -7.599 3.185 11.240 1.00 98.44 91 ASP A CA 1
ATOM 745 C C . ASP A 1 91 ? -8.629 4.018 12.008 1.00 98.44 91 ASP A C 1
ATOM 747 O O . ASP A 1 91 ? -8.621 4.044 13.241 1.00 98.44 91 ASP A O 1
ATOM 751 N N . GLN A 1 92 ? -9.574 4.629 11.285 1.00 98.38 92 GLN A N 1
ATOM 752 C CA . GLN A 1 92 ? -10.690 5.371 11.874 1.00 98.38 92 GLN A CA 1
ATOM 753 C C . GLN A 1 92 ? -11.544 4.480 12.780 1.00 98.38 92 GLN A C 1
ATOM 755 O O . GLN A 1 92 ? -11.789 4.831 13.934 1.00 98.38 92 GLN A O 1
ATOM 760 N N . ALA A 1 93 ? -11.943 3.297 12.305 1.00 97.94 93 ALA A N 1
ATOM 761 C CA . ALA A 1 93 ? -12.760 2.376 13.089 1.00 97.94 93 ALA A CA 1
ATOM 762 C C . ALA A 1 93 ? -12.054 1.919 14.379 1.00 97.94 93 ALA A C 1
ATOM 764 O O . ALA A 1 93 ? -12.680 1.867 15.439 1.00 97.94 93 ALA A O 1
ATOM 765 N N . ILE A 1 94 ? -10.754 1.611 14.317 1.00 97.81 94 ILE A N 1
ATOM 766 C CA . ILE A 1 94 ? -9.952 1.230 15.490 1.00 97.81 94 ILE A CA 1
ATOM 767 C C . ILE A 1 94 ? -9.838 2.405 16.470 1.00 97.81 94 ILE A C 1
ATOM 769 O O . ILE A 1 94 ? -10.026 2.218 17.676 1.00 97.81 94 ILE A O 1
ATOM 773 N N . ALA A 1 95 ? -9.562 3.615 15.975 1.00 97.81 95 ALA A N 1
ATOM 774 C CA . ALA A 1 95 ? -9.445 4.813 16.803 1.00 97.81 95 ALA A CA 1
ATOM 775 C C . ALA A 1 95 ? -10.763 5.143 17.522 1.00 97.81 95 ALA A C 1
ATOM 777 O O . ALA A 1 95 ? -10.773 5.351 18.738 1.00 97.81 95 ALA A O 1
ATOM 778 N N . GLU A 1 96 ? -11.888 5.115 16.803 1.00 97.19 96 GLU A N 1
ATOM 779 C CA . GLU A 1 96 ? -13.216 5.303 17.386 1.00 97.19 96 GLU A CA 1
ATOM 780 C C . GLU A 1 96 ? -13.537 4.235 18.431 1.00 97.19 96 GLU A C 1
ATOM 782 O O . GLU A 1 96 ? -14.049 4.551 19.507 1.00 97.19 96 GLU A O 1
ATOM 787 N N . PHE A 1 97 ? -13.230 2.970 18.137 1.00 95.44 97 PHE A N 1
ATOM 788 C CA . PHE A 1 97 ? -13.492 1.870 19.056 1.00 95.44 97 PHE A CA 1
ATOM 789 C C . PHE A 1 97 ? -12.722 2.043 20.369 1.00 95.44 97 PHE A C 1
ATOM 791 O O .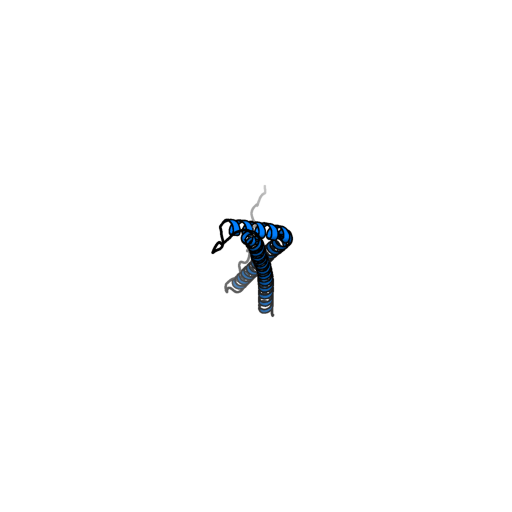 PHE A 1 97 ? -13.311 1.935 21.448 1.00 95.44 97 PHE A O 1
ATOM 798 N N . ARG A 1 98 ? -11.431 2.387 20.291 1.00 94.62 98 ARG A N 1
ATOM 799 C CA . ARG A 1 98 ? -10.601 2.692 21.465 1.00 94.62 98 ARG A CA 1
ATOM 800 C C . ARG A 1 98 ? -11.140 3.901 22.231 1.00 94.62 98 ARG A C 1
ATOM 802 O O . ARG A 1 98 ? -11.304 3.818 23.444 1.00 94.62 98 ARG A O 1
ATOM 809 N N . SER A 1 99 ? -11.504 4.985 21.543 1.00 95.00 99 SER A N 1
ATOM 810 C CA . SER A 1 99 ? -12.081 6.181 22.175 1.00 95.00 99 SER A CA 1
ATOM 811 C C . SER A 1 99 ? -13.352 5.864 22.974 1.00 95.00 99 SER A C 1
ATOM 813 O O . SER A 1 99 ? -13.450 6.203 24.156 1.00 95.00 99 SER A O 1
ATOM 815 N N . ARG A 1 100 ? -14.288 5.103 22.387 1.00 92.00 100 ARG A N 1
ATOM 816 C CA . ARG A 1 100 ? -15.515 4.661 23.076 1.00 92.00 100 ARG A CA 1
ATOM 817 C C . ARG A 1 100 ? -15.210 3.783 24.291 1.00 92.00 100 ARG A C 1
ATOM 819 O O . ARG A 1 100 ? -15.896 3.892 25.306 1.00 92.00 100 ARG A O 1
ATOM 826 N N . GLN A 1 101 ? -14.190 2.924 24.216 1.00 89.00 101 GLN A N 1
ATOM 827 C CA . GLN A 1 101 ? -13.760 2.126 25.366 1.00 89.00 101 GLN A CA 1
ATOM 828 C C . GLN A 1 101 ? -13.201 2.987 26.499 1.00 89.00 101 GLN A C 1
ATOM 830 O O . GLN A 1 101 ? -13.575 2.772 27.652 1.00 89.00 101 GLN A O 1
ATOM 835 N N . HIS A 1 102 ? -12.348 3.964 26.185 1.00 89.44 102 HIS A N 1
ATOM 836 C CA . HIS A 1 102 ? -11.794 4.879 27.182 1.00 89.44 102 HIS A CA 1
ATOM 837 C C . HIS A 1 102 ? -12.885 5.730 27.839 1.00 89.44 102 HIS A C 1
ATOM 839 O O . HIS A 1 102 ? -12.923 5.823 29.063 1.00 89.44 102 HIS A O 1
ATOM 845 N N . ALA A 1 103 ? -13.820 6.272 27.052 1.00 89.75 103 ALA A N 1
ATOM 846 C CA . ALA A 1 103 ? -14.953 7.038 27.568 1.00 89.75 103 ALA A CA 1
ATOM 847 C C . ALA A 1 103 ? -15.843 6.196 28.498 1.00 89.75 103 ALA A C 1
ATOM 849 O O . ALA A 1 103 ? -16.226 6.649 29.575 1.00 89.75 103 ALA A O 1
ATOM 850 N N . TYR A 1 104 ? -16.126 4.947 28.121 1.00 86.06 104 TYR A N 1
ATOM 851 C CA . TYR A 1 104 ? -16.907 4.033 28.952 1.00 86.06 104 TYR A CA 1
ATOM 852 C C . TYR A 1 104 ? -16.193 3.666 30.260 1.00 86.06 104 TYR A C 1
ATOM 854 O O . TYR A 1 104 ? -16.822 3.628 31.317 1.00 86.06 104 TYR A O 1
ATOM 862 N N . ALA A 1 105 ? -14.880 3.425 30.209 1.00 86.50 105 ALA A N 1
ATOM 863 C CA . ALA A 1 105 ? -14.079 3.159 31.400 1.00 86.50 105 ALA A CA 1
ATOM 864 C C . ALA A 1 105 ? -14.042 4.373 32.345 1.00 86.50 105 ALA A C 1
ATOM 866 O O . ALA A 1 105 ? -14.208 4.205 33.552 1.00 86.50 105 ALA A O 1
ATOM 867 N N . ALA A 1 106 ? -13.895 5.585 31.801 1.00 87.56 106 ALA A N 1
ATOM 868 C CA . ALA A 1 106 ? -13.931 6.825 32.572 1.00 87.56 106 ALA A CA 1
ATOM 869 C C . ALA A 1 106 ? -15.303 7.057 33.225 1.00 87.56 106 ALA A C 1
ATOM 871 O O . ALA A 1 106 ? -15.370 7.344 34.418 1.00 87.56 106 ALA A O 1
ATOM 872 N N . TRP A 1 107 ? -16.396 6.864 32.476 1.00 85.94 107 TRP A N 1
ATOM 873 C CA . TRP A 1 107 ? -17.757 6.953 33.014 1.00 85.94 107 TRP A CA 1
ATOM 874 C C . TRP A 1 107 ? -17.989 5.951 34.151 1.00 85.94 107 TRP A C 1
ATOM 876 O O . TRP A 1 107 ? -18.493 6.330 35.207 1.00 85.94 107 TRP A O 1
ATOM 886 N N . ARG A 1 108 ? -17.566 4.691 33.975 1.00 83.88 108 ARG A N 1
ATOM 887 C CA . ARG A 1 108 ? -17.693 3.660 35.014 1.00 83.88 108 ARG A CA 1
ATOM 888 C C . ARG A 1 108 ? -16.886 4.015 36.267 1.00 83.88 108 ARG A C 1
ATOM 890 O O . ARG A 1 108 ? -17.425 3.944 37.364 1.00 83.88 108 ARG A O 1
ATOM 897 N N . SER A 1 109 ? -15.641 4.463 36.102 1.00 81.19 109 SER A N 1
ATOM 898 C CA . SER A 1 109 ? -14.793 4.885 37.225 1.00 81.19 109 SER A CA 1
ATOM 899 C C . SER A 1 109 ? -15.367 6.087 37.983 1.00 81.19 109 SER A C 1
ATOM 901 O O . SER A 1 109 ? -15.191 6.169 39.194 1.00 81.19 109 SER A O 1
ATOM 903 N N . ALA A 1 110 ? -16.035 7.018 37.295 1.00 82.88 110 ALA A N 1
ATOM 904 C CA . ALA A 1 110 ? -16.700 8.154 37.930 1.00 82.88 110 ALA A CA 1
ATOM 905 C C . ALA A 1 110 ? -17.970 7.738 38.696 1.00 82.88 110 ALA A C 1
ATOM 907 O O . ALA A 1 110 ? -18.264 8.314 39.739 1.00 82.88 110 ALA A O 1
ATOM 908 N N . ALA A 1 111 ? -18.700 6.729 38.207 1.00 78.25 111 ALA A N 1
ATOM 909 C CA . ALA A 1 111 ? -19.880 6.182 38.880 1.00 78.25 111 ALA A CA 1
ATOM 910 C C . ALA A 1 111 ? -19.534 5.336 40.123 1.00 78.25 111 ALA A C 1
ATOM 912 O O . ALA A 1 111 ? -20.312 5.304 41.071 1.00 78.25 111 ALA A O 1
ATOM 913 N N . GLU A 1 112 ? -18.374 4.670 40.135 1.00 72.56 112 GLU A N 1
ATOM 914 C CA . GLU A 1 112 ? -17.884 3.867 41.271 1.00 72.56 112 GLU A CA 1
ATOM 915 C C . GLU A 1 112 ? -17.113 4.686 42.323 1.00 72.56 112 GLU A C 1
ATOM 917 O O . GLU A 1 112 ? -16.738 4.146 43.365 1.00 72.56 112 GLU A O 1
ATOM 922 N N . ALA A 1 113 ? -16.884 5.985 42.097 1.00 67.12 113 ALA A N 1
ATOM 923 C CA . ALA A 1 113 ? -16.220 6.846 43.070 1.00 67.12 113 ALA A CA 1
ATOM 924 C C . ALA A 1 113 ? -17.096 7.021 44.337 1.00 67.12 113 ALA A C 1
ATOM 926 O O . ALA A 1 113 ? -18.219 7.534 44.241 1.00 67.12 113 ALA A O 1
ATOM 927 N N . PRO A 1 114 ? -16.617 6.636 45.539 1.00 52.88 114 PRO A N 1
ATOM 928 C CA . PRO A 1 114 ? -17.380 6.800 46.773 1.00 52.88 114 PRO A CA 1
ATOM 929 C C . PRO A 1 114 ? -17.524 8.294 47.093 1.00 52.88 114 PRO A C 1
ATOM 931 O O . PRO A 1 114 ? -16.544 8.970 47.398 1.00 52.88 114 PRO A O 1
ATOM 934 N N . GLY A 1 115 ? -18.749 8.818 46.987 1.00 58.59 115 GLY A N 1
ATOM 935 C CA . GLY A 1 115 ? -19.056 10.234 47.234 1.00 58.59 115 GLY A CA 1
ATOM 936 C C . GLY A 1 115 ? -20.179 10.837 46.381 1.00 58.59 115 GLY A C 1
ATOM 937 O O . GLY A 1 115 ? -20.614 11.945 46.673 1.00 58.59 115 GLY A O 1
ATOM 938 N N . SER A 1 116 ? -20.709 10.133 45.372 1.00 53.31 116 SER A N 1
ATOM 939 C CA . SER A 1 116 ? -21.863 10.606 44.578 1.00 53.31 116 SER A CA 1
ATOM 940 C C . SER A 1 116 ? -23.210 10.355 45.286 1.00 53.31 116 SER A C 1
ATOM 942 O O . SER A 1 116 ? -24.128 9.747 44.744 1.00 53.31 116 SER A O 1
ATOM 944 N N . SER A 1 117 ? -23.319 10.784 46.545 1.00 57.38 117 SER A N 1
ATOM 945 C CA . SER A 1 117 ? -24.565 10.782 47.316 1.00 57.38 117 SER A CA 1
ATOM 946 C C . SER A 1 117 ? -25.051 12.219 47.483 1.00 57.38 117 SER A C 1
ATOM 948 O O . SER A 1 117 ? -24.505 12.965 48.289 1.00 57.38 117 SER A O 1
ATOM 950 N N . GLY A 1 118 ? -26.115 12.567 46.758 1.00 49.78 118 GLY A N 1
ATOM 951 C CA . GLY A 1 118 ? -27.064 13.599 47.181 1.00 49.78 118 GLY A CA 1
ATOM 952 C C . GLY A 1 118 ? -26.702 15.046 46.847 1.00 49.78 118 GLY A C 1
ATOM 953 O O . GLY A 1 118 ? -26.374 15.831 47.729 1.00 49.78 118 GLY A O 1
ATOM 954 N N . CYS A 1 119 ? -26.908 15.456 45.596 1.00 43.72 119 CYS A N 1
ATOM 955 C CA . CYS A 1 119 ? -27.341 16.830 45.331 1.00 43.72 119 CYS A CA 1
ATOM 956 C C . CYS A 1 119 ? -28.859 16.807 45.126 1.00 43.72 119 CYS A C 1
ATOM 958 O O . CYS A 1 119 ? -29.350 16.789 43.995 1.00 43.72 119 CYS A O 1
ATOM 960 N N . GLU A 1 120 ? -29.603 16.738 46.232 1.00 47.81 120 GLU A N 1
ATOM 961 C CA . GLU A 1 120 ? -31.043 16.983 46.225 1.00 47.81 120 GLU A CA 1
ATOM 962 C C . GLU A 1 120 ? -31.309 18.416 45.762 1.00 47.81 120 GLU A C 1
ATOM 964 O O . GLU A 1 120 ? -30.809 19.407 46.298 1.00 47.81 120 GLU A O 1
ATOM 969 N N . ARG A 1 121 ? -32.098 18.502 44.697 1.00 49.94 121 ARG A N 1
ATOM 970 C CA . ARG A 1 121 ? -32.553 19.729 44.062 1.00 49.94 121 ARG A CA 1
ATOM 971 C C . ARG A 1 121 ? -33.646 20.340 44.934 1.00 49.94 121 ARG A C 1
ATOM 973 O O . ARG A 1 121 ? -34.813 20.002 44.772 1.00 49.94 121 ARG A O 1
ATOM 980 N N . ASN A 1 122 ? -33.275 21.228 45.853 1.00 48.84 122 ASN A N 1
ATOM 981 C CA . ASN A 1 122 ? -34.253 21.956 46.655 1.00 48.84 122 ASN A CA 1
ATOM 982 C C . ASN A 1 122 ? -34.889 23.069 45.797 1.00 48.84 122 ASN A C 1
ATOM 984 O O . ASN A 1 122 ? -34.278 24.106 45.527 1.00 48.84 122 ASN A O 1
ATOM 988 N N . VAL A 1 123 ? -36.090 22.800 45.278 1.00 53.22 123 VAL A N 1
ATOM 989 C CA . VAL A 1 123 ? -36.915 23.766 44.545 1.00 53.22 123 VAL A CA 1
ATOM 990 C C . VAL A 1 123 ? -37.450 24.773 45.556 1.00 53.22 123 VAL A C 1
ATOM 992 O O . VAL A 1 123 ? -38.188 24.417 46.468 1.00 53.22 123 VAL A O 1
ATOM 995 N N . ARG A 1 124 ? -37.057 26.040 45.393 1.00 45.25 124 ARG A N 1
ATOM 996 C CA . ARG A 1 124 ? -37.580 27.176 46.158 1.00 45.25 124 ARG A CA 1
ATOM 997 C C . ARG A 1 124 ? -39.107 27.207 46.088 1.00 45.25 124 ARG A C 1
ATOM 999 O O . ARG A 1 124 ? -39.666 27.521 45.042 1.00 45.25 124 ARG A O 1
ATOM 1006 N N . THR A 1 125 ? -39.757 26.990 47.221 1.00 55.94 125 THR A N 1
ATOM 1007 C CA . THR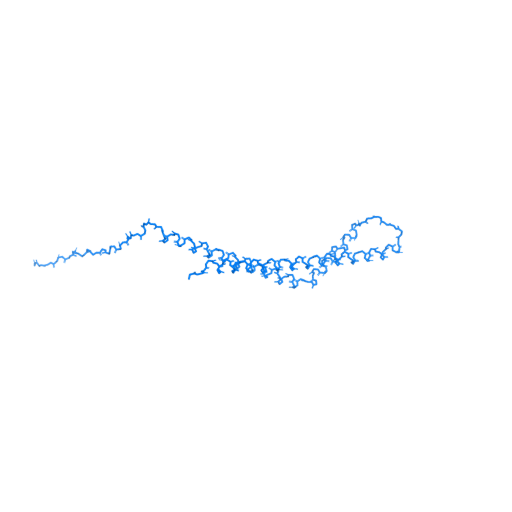 A 1 125 ? -41.094 27.515 47.504 1.00 55.94 125 THR A CA 1
ATOM 1008 C C . THR A 1 125 ? -40.948 28.624 48.536 1.00 55.94 125 THR A C 1
ATOM 1010 O O . THR A 1 125 ? -40.769 28.348 49.718 1.00 55.94 125 THR A O 1
ATOM 1013 N N . LEU A 1 126 ? -41.008 29.875 48.088 1.00 48.44 126 LEU A N 1
ATOM 1014 C CA . LEU A 1 126 ? -41.381 31.010 48.928 1.00 48.44 126 LEU A CA 1
ATOM 1015 C C . LEU A 1 126 ? -42.379 31.830 48.119 1.00 48.44 126 LEU A C 1
ATOM 1017 O O . LEU A 1 126 ? -42.008 32.559 47.203 1.00 48.44 126 LEU A O 1
ATOM 1021 N N . GLY A 1 127 ? -43.654 31.601 48.416 1.00 47.94 127 GLY A N 1
ATOM 1022 C CA . GLY A 1 127 ? -44.701 32.577 48.187 1.00 47.94 127 GLY A CA 1
ATOM 1023 C C . GLY A 1 127 ? -44.850 33.428 49.440 1.00 47.94 127 GLY A C 1
ATOM 1024 O O . GLY A 1 127 ? -44.698 32.905 50.542 1.00 47.94 127 GLY A O 1
ATOM 1025 N N . ALA A 1 128 ? -45.115 34.709 49.228 1.00 49.78 128 ALA A N 1
ATOM 1026 C CA . ALA A 1 128 ? -45.870 35.639 50.065 1.00 49.78 128 ALA A CA 1
ATOM 1027 C C . ALA A 1 128 ? -45.383 37.030 49.674 1.00 49.78 128 ALA A C 1
ATOM 1029 O O . ALA A 1 128 ? -44.203 37.315 49.824 1.00 49.78 128 ALA A O 1
ATOM 1030 N N . ASP A 1 129 ? -46.263 37.801 49.050 1.00 47.03 129 ASP A N 1
ATOM 1031 C CA . ASP A 1 129 ? -46.546 39.201 49.362 1.00 47.03 129 ASP A CA 1
ATOM 1032 C C . ASP A 1 129 ? -47.541 39.671 48.301 1.00 47.03 129 ASP A C 1
ATOM 1034 O O . ASP A 1 129 ? -47.306 39.454 47.118 1.00 47.03 129 ASP A O 1
ATOM 1038 N N . GLU A 1 130 ? -48.694 40.161 48.754 1.00 48.34 130 GLU A N 1
ATOM 1039 C CA . GLU A 1 130 ? -49.582 41.182 48.166 1.00 48.34 130 GLU A CA 1
ATOM 1040 C C . GLU A 1 130 ? -50.849 41.174 49.054 1.00 48.34 130 GLU A C 1
ATOM 1042 O O . GLU A 1 130 ? -51.924 40.702 48.687 1.00 48.34 130 GLU A O 1
ATOM 1047 N N . GLU A 1 131 ? -50.673 41.630 50.299 1.00 48.53 131 GLU A N 1
ATOM 1048 C CA . GLU A 1 131 ? -51.759 42.127 51.151 1.00 48.53 131 GLU A CA 1
ATOM 1049 C C . GLU A 1 131 ? -52.156 43.510 50.616 1.00 48.53 131 GLU A C 1
ATOM 1051 O O . GLU A 1 131 ? -51.367 44.455 50.668 1.00 48.53 131 GLU A O 1
ATOM 1056 N N . GLY A 1 132 ? -53.373 43.629 50.084 1.00 40.16 132 GLY A N 1
ATOM 1057 C CA . GLY A 1 132 ? -53.923 44.885 49.592 1.00 40.16 132 GLY A CA 1
ATOM 1058 C C . GLY A 1 132 ? -55.422 45.009 49.866 1.00 40.16 132 GLY A C 1
ATOM 1059 O O . GLY A 1 132 ? -56.214 44.242 49.322 1.00 40.16 132 GLY A O 1
ATOM 1060 N N . SER A 1 133 ? -55.775 46.073 50.603 1.00 44.50 133 SER A N 1
ATOM 1061 C CA . SER A 1 133 ? -57.121 46.634 50.870 1.00 44.50 133 SER A CA 1
ATOM 1062 C C . SER A 1 133 ? -57.929 45.978 52.003 1.00 44.50 133 SER A C 1
ATOM 1064 O O . SER A 1 133 ? -57.904 44.754 52.108 1.00 44.50 133 SER A O 1
ATOM 1066 N N . PRO A 1 134 ? -58.674 46.738 52.848 1.00 53.66 134 PRO A N 1
ATOM 1067 C CA . PRO A 1 134 ? -59.480 47.945 52.533 1.00 53.66 134 PRO A CA 1
ATOM 1068 C C . PRO A 1 134 ? -59.262 49.103 53.561 1.00 53.66 134 PRO A C 1
ATOM 1070 O O . PRO A 1 134 ? -58.461 48.941 54.474 1.00 53.66 134 PRO A O 1
ATOM 1073 N N . VAL A 1 135 ? -59.840 50.313 53.542 1.00 47.00 135 VAL A N 1
ATOM 1074 C CA . VAL A 1 135 ? -61.006 50.982 52.926 1.00 47.00 135 VAL A CA 1
ATOM 1075 C C . VAL A 1 135 ? -60.659 52.472 52.789 1.00 47.00 135 VAL A C 1
ATOM 1077 O O . VAL A 1 135 ? -59.921 52.966 53.673 1.00 47.00 135 VAL A O 1
#

Nearest PDB structures (foldseek):
  4ilo-assembly1_A  TM=3.299E-01  e=2.010E+00  Chlamydia trachomatis L2/434/Bu
  8glv-assembly1_Eb  TM=3.558E-01  e=2.900E+00  Chlamydomonas reinhardtii
  5sw8-assembly1_B  TM=3.133E-01  e=4.184E+00  Homo sapiens
  6ixg-assembly1_A  TM=3.548E-01  e=8.196E+00  Homo sapiens